Protein AF-A0A352WUK3-F1 (afdb_monomer)

Radius of gyration: 13.63 Å; Cα contacts (8 Å, |Δi|>4): 54; chains: 1; bounding box: 32×15×37 Å

Secondary structure (DSSP, 8-state):
-PPP------SPPTTSSS---EETTEEHHHHHHHHHHHHHHHHHTSTT--

Mean predicted aligned error: 2.86 Å

pLDDT: mean 95.21, std 4.99, range [71.94, 98.56]

Structure (mmCIF, N/CA/C/O backbone):
data_AF-A0A352WUK3-F1
#
_entry.id   AF-A0A352WUK3-F1
#
loop_
_atom_site.group_PDB
_atom_site.id
_atom_site.type_symbol
_atom_site.label_atom_id
_atom_site.label_alt_id
_atom_site.label_comp_id
_atom_site.label_asym_id
_atom_site.label_entity_id
_atom_site.label_seq_id
_atom_site.pdbx_PDB_ins_code
_atom_site.Cartn_x
_atom_site.Cartn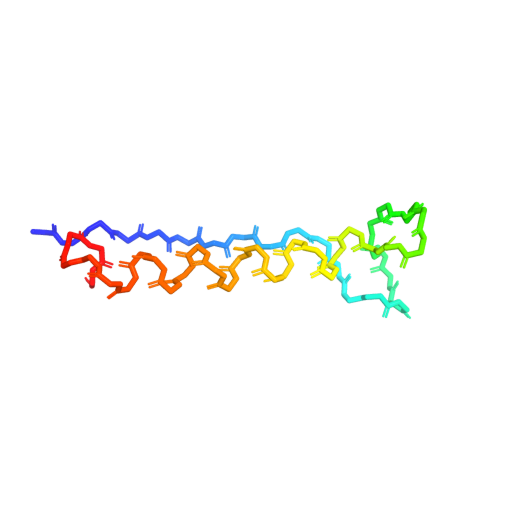_y
_atom_site.Cartn_z
_atom_site.occupancy
_atom_site.B_iso_or_equiv
_atom_site.auth_seq_id
_atom_site.auth_comp_id
_atom_site.auth_asym_id
_atom_site.auth_atom_id
_atom_site.pdbx_PDB_model_num
ATOM 1 N N . MET A 1 1 ? -17.055 -7.331 18.397 1.00 71.94 1 MET A N 1
ATOM 2 C CA . MET A 1 1 ? -15.741 -7.777 17.890 1.00 71.94 1 MET A CA 1
ATOM 3 C C . MET A 1 1 ? -15.417 -6.920 16.694 1.00 71.94 1 MET A C 1
ATOM 5 O O . MET A 1 1 ? -16.247 -6.874 15.796 1.00 71.94 1 MET A O 1
ATOM 9 N N . ALA A 1 2 ? -14.284 -6.231 16.702 1.00 79.69 2 ALA A N 1
ATOM 10 C CA . ALA A 1 2 ? -13.841 -5.517 15.515 1.00 79.69 2 ALA A CA 1
ATOM 11 C C . ALA A 1 2 ? -13.146 -6.480 14.549 1.00 79.69 2 ALA A C 1
ATOM 13 O O . ALA A 1 2 ? -12.401 -7.365 14.982 1.00 79.69 2 ALA A O 1
ATOM 14 N N . ILE A 1 3 ? -13.404 -6.320 13.255 1.00 89.00 3 ILE A N 1
ATOM 15 C CA . ILE A 1 3 ? -12.711 -7.067 12.206 1.00 89.00 3 ILE A CA 1
ATOM 16 C C . ILE A 1 3 ? -11.348 -6.408 12.001 1.00 89.00 3 ILE A C 1
ATOM 18 O O . ILE A 1 3 ? -11.275 -5.220 11.708 1.00 89.00 3 ILE A O 1
ATOM 22 N N . LYS A 1 4 ? -10.263 -7.175 12.132 1.00 91.56 4 LYS A N 1
ATOM 23 C CA . LYS A 1 4 ? -8.907 -6.681 11.867 1.00 91.56 4 LYS A CA 1
ATOM 24 C C . LYS A 1 4 ? -8.477 -7.083 10.464 1.00 91.56 4 LYS A C 1
ATOM 26 O O . LYS A 1 4 ? -8.510 -8.262 10.122 1.00 91.56 4 LYS A O 1
ATOM 31 N N . ILE A 1 5 ? -8.073 -6.095 9.670 1.00 94.50 5 ILE A N 1
ATOM 32 C CA . ILE A 1 5 ? -7.601 -6.280 8.297 1.00 94.50 5 ILE A CA 1
ATOM 33 C C . ILE A 1 5 ? -6.140 -5.848 8.229 1.00 94.50 5 ILE A C 1
ATOM 35 O O . ILE A 1 5 ? -5.802 -4.721 8.588 1.00 94.50 5 ILE A O 1
ATOM 39 N N . PHE A 1 6 ? -5.282 -6.749 7.756 1.00 96.31 6 PHE A N 1
ATOM 40 C CA . PHE A 1 6 ? -3.916 -6.421 7.370 1.00 96.31 6 PHE A CA 1
ATOM 41 C C . PHE A 1 6 ? -3.906 -6.062 5.883 1.00 96.31 6 PHE A C 1
ATOM 43 O O . PHE A 1 6 ? -4.369 -6.850 5.059 1.00 96.31 6 PHE A O 1
ATOM 50 N N . ILE A 1 7 ? -3.418 -4.868 5.551 1.00 97.50 7 ILE A N 1
ATOM 51 C CA . ILE A 1 7 ? -3.277 -4.419 4.164 1.00 97.50 7 ILE A CA 1
ATOM 52 C C . ILE A 1 7 ? -1.835 -4.683 3.750 1.00 97.50 7 ILE A C 1
ATOM 54 O O . ILE A 1 7 ? -0.929 -4.030 4.262 1.00 97.50 7 ILE A O 1
ATOM 58 N N . ASP A 1 8 ? -1.650 -5.626 2.833 1.00 97.12 8 ASP A N 1
ATOM 59 C CA . ASP A 1 8 ? -0.352 -5.946 2.246 1.00 97.12 8 ASP A CA 1
ATOM 60 C C . ASP A 1 8 ? -0.185 -5.190 0.924 1.00 97.12 8 ASP A C 1
ATOM 62 O O . ASP A 1 8 ? -0.862 -5.488 -0.064 1.00 97.12 8 ASP A O 1
ATOM 66 N N . GLN A 1 9 ? 0.662 -4.160 0.916 1.00 96.75 9 GLN A N 1
ATOM 67 C CA . GLN A 1 9 ? 1.007 -3.452 -0.314 1.00 96.75 9 GLN A CA 1
ATOM 68 C C . GLN A 1 9 ? 2.180 -4.170 -0.980 1.00 96.75 9 GLN A C 1
ATOM 70 O O . GLN A 1 9 ? 3.306 -4.122 -0.492 1.00 96.75 9 GLN A O 1
ATOM 75 N N . GLY A 1 10 ? 1.904 -4.841 -2.098 1.00 96.81 10 GLY A N 1
ATOM 76 C CA . GLY A 1 10 ? 2.924 -5.577 -2.835 1.00 96.81 10 GLY A CA 1
ATOM 77 C C . GLY A 1 10 ? 4.024 -4.676 -3.402 1.00 96.81 10 GLY A C 1
ATOM 78 O O . GLY A 1 10 ? 3.769 -3.526 -3.769 1.00 96.81 10 GLY A O 1
ATOM 79 N N . HIS A 1 11 ? 5.203 -5.281 -3.574 1.00 97.56 11 HIS A N 1
ATOM 80 C CA . HIS A 1 11 ? 6.436 -4.701 -4.124 1.00 97.56 11 HIS A CA 1
ATOM 81 C C . HIS A 1 11 ? 7.193 -3.753 -3.191 1.00 97.56 11 HIS A C 1
ATOM 83 O O . HIS A 1 11 ? 6.657 -3.176 -2.250 1.00 97.56 11 HIS A O 1
ATOM 89 N N . ASN A 1 12 ? 8.489 -3.609 -3.469 1.00 95.88 12 ASN A N 1
ATOM 90 C CA . ASN A 1 12 ? 9.350 -2.665 -2.765 1.00 95.88 12 ASN A CA 1
ATOM 91 C C . ASN A 1 12 ? 9.291 -1.280 -3.435 1.00 95.88 12 ASN A C 1
ATOM 93 O O . ASN A 1 12 ? 8.843 -1.175 -4.577 1.00 95.88 12 ASN A O 1
ATOM 97 N N . PRO A 1 13 ? 9.768 -0.208 -2.778 1.00 95.69 13 PRO A N 1
ATOM 98 C CA . PRO A 1 13 ? 9.762 1.131 -3.362 1.00 95.69 13 PRO A CA 1
ATOM 99 C C . PRO A 1 13 ? 10.469 1.210 -4.724 1.00 95.69 13 PRO A C 1
ATOM 101 O O . PRO A 1 13 ? 11.476 0.530 -4.957 1.00 95.69 13 PRO A O 1
ATOM 104 N N . THR A 1 14 ? 9.991 2.096 -5.599 1.00 95.44 14 THR A N 1
ATOM 105 C CA . THR A 1 14 ? 10.656 2.435 -6.865 1.00 95.44 14 THR A CA 1
ATOM 106 C C . THR A 1 14 ? 12.142 2.731 -6.649 1.00 95.44 14 THR A C 1
ATOM 108 O O . THR A 1 14 ? 12.522 3.442 -5.719 1.00 95.44 14 THR A O 1
ATOM 111 N N . GLY A 1 15 ? 13.001 2.182 -7.513 1.00 92.62 15 GLY A N 1
ATOM 112 C CA . GLY A 1 15 ? 14.458 2.333 -7.412 1.00 92.62 15 GLY A CA 1
ATOM 113 C C . GLY A 1 15 ? 15.150 1.330 -6.479 1.00 92.62 15 GLY A C 1
ATOM 114 O O . GLY A 1 15 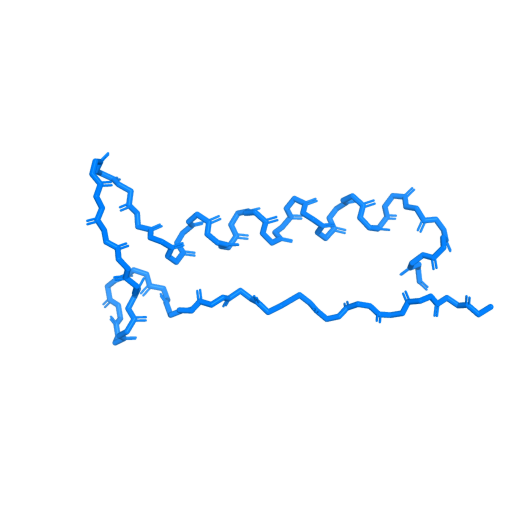? 16.364 1.407 -6.306 1.00 92.62 15 GLY A O 1
ATOM 115 N N . THR A 1 16 ? 14.411 0.375 -5.905 1.00 95.31 16 THR A N 1
ATOM 116 C CA . THR A 1 16 ? 14.962 -0.745 -5.122 1.00 95.31 16 THR A CA 1
ATOM 117 C C . THR A 1 16 ? 14.805 -2.086 -5.855 1.00 95.31 16 THR A C 1
ATOM 119 O O . THR A 1 16 ? 14.331 -2.137 -6.990 1.00 95.31 16 THR A O 1
ATOM 122 N N . ASN A 1 17 ? 15.223 -3.191 -5.228 1.00 94.12 17 ASN A N 1
ATOM 123 C CA . ASN A 1 17 ? 15.016 -4.533 -5.779 1.00 94.12 17 ASN A CA 1
ATOM 124 C C . ASN A 1 17 ? 13.522 -4.885 -5.781 1.00 94.12 17 ASN A C 1
ATOM 126 O O .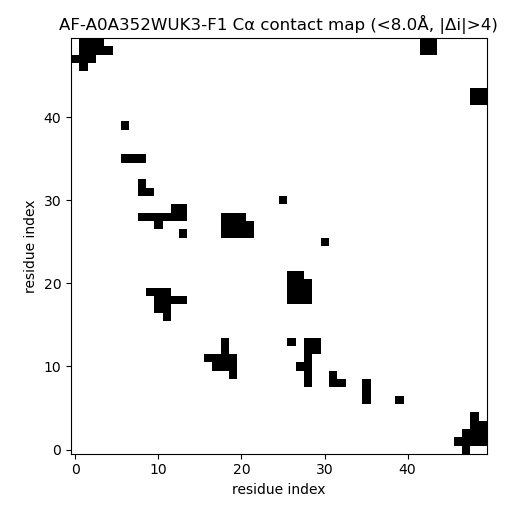 ASN A 1 17 ? 12.873 -4.731 -4.755 1.00 94.12 17 ASN A O 1
ATOM 130 N N . TYR A 1 18 ? 13.003 -5.445 -6.875 1.00 93.69 18 TYR A N 1
ATOM 131 C CA . TYR A 1 18 ? 11.597 -5.868 -7.022 1.00 93.69 18 TYR A CA 1
ATOM 132 C C . TYR A 1 18 ? 10.543 -4.737 -6.882 1.00 93.69 18 TYR A C 1
ATOM 134 O O . TYR A 1 18 ? 9.612 -4.873 -6.083 1.00 93.69 18 TYR A O 1
ATOM 142 N N . PRO A 1 19 ? 10.630 -3.642 -7.669 1.00 95.44 19 PRO A N 1
ATOM 143 C CA . PRO A 1 19 ? 9.713 -2.500 -7.565 1.00 95.44 19 PRO A CA 1
ATOM 144 C C . PRO A 1 19 ? 8.340 -2.714 -8.232 1.00 95.44 19 PRO A C 1
ATOM 146 O O . PRO A 1 19 ? 7.487 -1.829 -8.167 1.00 95.44 19 PRO A O 1
ATOM 149 N N . GLY A 1 20 ? 8.131 -3.872 -8.868 1.00 97.50 20 GLY A N 1
ATOM 150 C CA . GLY A 1 20 ? 6.918 -4.195 -9.624 1.00 97.50 20 GLY A CA 1
ATOM 151 C C . GLY A 1 20 ?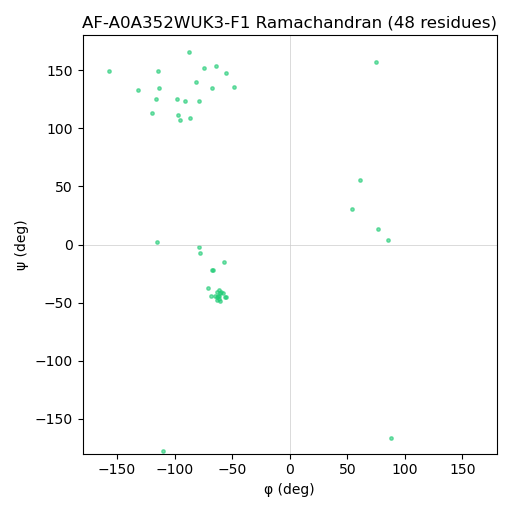 6.981 -3.745 -11.084 1.00 97.50 20 GLY A C 1
ATOM 152 O O . GLY A 1 20 ? 8.057 -3.452 -11.612 1.00 97.50 20 GLY A O 1
ATOM 153 N N . ALA A 1 21 ? 5.827 -3.746 -11.748 1.00 97.94 21 ALA A N 1
ATOM 154 C CA . ALA A 1 21 ? 5.678 -3.286 -13.121 1.00 97.94 21 ALA A CA 1
ATOM 155 C C . ALA A 1 21 ? 5.726 -1.752 -13.227 1.00 97.94 21 ALA A C 1
ATOM 157 O O . ALA A 1 21 ? 5.302 -1.028 -12.325 1.00 97.94 21 ALA A O 1
ATOM 158 N N . SER A 1 22 ? 6.172 -1.259 -14.383 1.00 97.06 22 SER A N 1
ATOM 159 C CA . SER 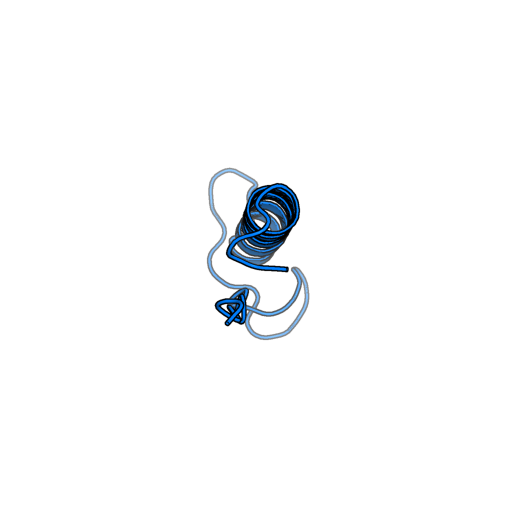A 1 22 ? 6.133 0.166 -14.723 1.00 97.06 22 SER A CA 1
ATOM 160 C C . SER A 1 22 ? 5.555 0.355 -16.122 1.00 97.06 22 SER A C 1
ATOM 162 O O . SER A 1 22 ? 5.963 -0.321 -17.068 1.00 97.06 22 SER A O 1
ATOM 164 N N . ALA A 1 23 ? 4.612 1.284 -16.266 1.00 97.75 23 ALA A N 1
ATOM 165 C CA . ALA A 1 23 ? 4.001 1.642 -17.546 1.00 97.75 23 ALA A CA 1
ATOM 166 C C . ALA A 1 23 ? 3.419 3.059 -17.487 1.00 97.75 23 ALA A C 1
ATOM 168 O O . ALA A 1 23 ? 2.970 3.503 -16.436 1.00 97.75 23 ALA A O 1
ATOM 169 N N . ASN A 1 24 ? 3.396 3.772 -18.618 1.00 97.56 24 A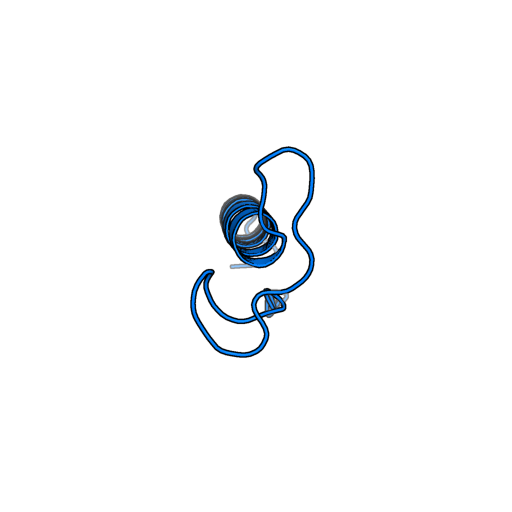SN A N 1
ATOM 170 C CA . ASN A 1 24 ? 2.770 5.100 -18.741 1.00 97.56 24 ASN A CA 1
ATOM 171 C C . ASN A 1 24 ? 3.256 6.143 -17.709 1.00 97.56 24 ASN A C 1
ATOM 173 O O . ASN A 1 24 ? 2.495 7.018 -17.306 1.00 97.56 24 ASN A O 1
ATOM 177 N N . GLY A 1 25 ? 4.515 6.046 -17.268 1.00 96.38 25 GLY A N 1
ATOM 178 C CA . GLY A 1 25 ? 5.077 6.938 -16.246 1.00 96.38 25 GLY A CA 1
ATOM 179 C C . GLY A 1 25 ? 4.631 6.634 -14.811 1.00 96.38 25 GLY A C 1
ATOM 180 O O . GLY A 1 25 ? 4.853 7.461 -13.934 1.00 96.38 25 GLY A O 1
ATOM 181 N N . LEU A 1 26 ? 4.020 5.471 -14.568 1.00 97.69 26 LEU A N 1
ATOM 182 C CA . LEU A 1 26 ? 3.603 5.002 -13.248 1.00 97.69 26 LEU A CA 1
ATOM 183 C C . LEU A 1 26 ? 4.389 3.754 -12.841 1.00 97.69 26 LEU A C 1
ATOM 185 O O . LEU A 1 26 ? 4.746 2.936 -13.694 1.00 97.69 26 LEU A O 1
ATOM 189 N N . ASN A 1 27 ? 4.594 3.592 -11.533 1.00 98.12 27 ASN A N 1
ATOM 190 C CA . ASN A 1 27 ? 5.162 2.392 -10.926 1.00 98.12 27 ASN A CA 1
ATOM 191 C C . ASN A 1 27 ? 4.108 1.692 -10.069 1.00 98.12 27 ASN A C 1
ATOM 193 O O . ASN A 1 27 ? 3.418 2.327 -9.270 1.00 98.12 27 ASN A O 1
ATOM 197 N N . GLU A 1 28 ? 4.010 0.376 -10.213 1.00 98.31 28 GLU A N 1
ATOM 198 C CA . GLU A 1 28 ? 3.071 -0.458 -9.467 1.00 98.31 28 GLU A CA 1
ATOM 199 C C . GLU A 1 28 ? 3.217 -0.283 -7.951 1.00 98.31 28 GLU A C 1
ATOM 201 O O . GLU A 1 28 ? 2.216 -0.087 -7.266 1.00 98.31 28 GLU A O 1
ATOM 206 N N . SER A 1 29 ? 4.446 -0.281 -7.426 1.00 97.94 29 SER A N 1
ATOM 207 C CA . SER A 1 29 ? 4.714 -0.092 -5.992 1.00 97.94 29 SER A CA 1
ATOM 208 C C . SER A 1 29 ? 4.161 1.225 -5.438 1.00 97.94 29 SER A C 1
ATOM 210 O O . SER A 1 29 ? 3.573 1.249 -4.356 1.00 97.94 29 SER A O 1
ATOM 212 N N . GLU A 1 30 ? 4.291 2.323 -6.183 1.00 98.19 30 GLU A N 1
ATOM 213 C CA . GLU A 1 30 ? 3.766 3.637 -5.789 1.00 98.19 30 GLU A CA 1
ATOM 214 C C . GLU A 1 30 ? 2.236 3.656 -5.798 1.00 98.19 30 GLU A C 1
ATOM 216 O O . GLU A 1 30 ? 1.613 4.148 -4.852 1.00 98.19 30 GLU A O 1
ATOM 221 N N . VAL A 1 31 ? 1.628 3.086 -6.843 1.00 98.00 31 VAL A N 1
ATOM 222 C CA . VAL A 1 31 ? 0.168 2.989 -6.969 1.00 98.00 31 VAL A CA 1
ATOM 223 C C . VAL A 1 31 ? -0.407 2.117 -5.850 1.00 98.00 31 VAL A C 1
ATOM 225 O O . VAL A 1 31 ? -1.336 2.541 -5.162 1.00 98.00 31 VAL A O 1
ATOM 228 N N . ASN A 1 32 ? 0.176 0.941 -5.604 1.00 97.69 32 ASN A N 1
ATOM 229 C CA . ASN A 1 32 ? -0.246 0.021 -4.547 1.00 97.69 32 ASN A CA 1
ATOM 230 C C . ASN A 1 32 ? -0.144 0.660 -3.159 1.00 97.69 32 ASN A C 1
ATOM 232 O O . ASN A 1 32 ? -1.063 0.521 -2.347 1.00 97.69 32 ASN A O 1
ATOM 236 N N . TYR A 1 33 ? 0.936 1.401 -2.891 1.00 97.75 33 TYR A N 1
ATOM 237 C CA . TYR A 1 33 ? 1.092 2.120 -1.631 1.00 97.75 33 TYR A CA 1
ATOM 238 C C . TYR A 1 33 ? -0.029 3.148 -1.426 1.00 97.75 33 TYR A C 1
ATOM 240 O O . TYR A 1 33 ? -0.678 3.148 -0.378 1.00 97.75 33 TYR A O 1
ATOM 248 N N . GLN A 1 34 ? -0.322 3.978 -2.434 1.00 98.31 34 GLN A N 1
ATOM 249 C CA . GLN A 1 34 ? -1.391 4.981 -2.344 1.00 98.31 34 GLN A CA 1
ATOM 250 C C . GLN A 1 34 ? -2.777 4.350 -2.172 1.00 98.31 34 GLN A C 1
ATOM 252 O O . GLN A 1 34 ? -3.531 4.762 -1.289 1.00 98.31 34 GLN A O 1
ATOM 257 N N . VAL A 1 35 ? -3.098 3.311 -2.950 1.00 98.31 35 VAL A N 1
ATOM 258 C CA . VAL A 1 35 ? -4.358 2.562 -2.812 1.00 98.31 35 VAL A CA 1
ATOM 259 C C . VAL A 1 35 ? -4.481 1.954 -1.413 1.00 98.31 35 VAL A C 1
ATOM 261 O O . VAL A 1 35 ? -5.547 2.028 -0.800 1.00 98.31 35 VAL A O 1
ATOM 264 N N . GLY A 1 36 ? -3.391 1.412 -0.864 1.00 98.31 36 GLY A N 1
ATOM 265 C CA . GLY A 1 36 ? -3.357 0.877 0.495 1.00 98.31 36 GLY A CA 1
ATOM 266 C C . GLY A 1 36 ? -3.648 1.932 1.567 1.00 98.31 36 GLY A C 1
ATOM 267 O O . GLY A 1 36 ? -4.375 1.651 2.520 1.00 98.31 36 GLY A O 1
ATOM 268 N N . ILE A 1 37 ? -3.133 3.153 1.401 1.00 98.50 37 ILE A N 1
ATOM 269 C CA . ILE A 1 37 ? -3.439 4.284 2.288 1.00 98.50 37 ILE A CA 1
ATOM 270 C C . ILE A 1 37 ? -4.918 4.673 2.194 1.00 98.50 37 ILE A C 1
ATOM 272 O O . ILE A 1 37 ? -5.565 4.827 3.229 1.00 98.50 37 ILE A O 1
ATOM 276 N N . TYR A 1 38 ? -5.482 4.756 0.986 1.00 98.56 38 TYR A N 1
ATOM 277 C CA . TYR A 1 38 ? -6.907 5.056 0.813 1.00 98.56 38 TYR A CA 1
ATOM 278 C C . TYR A 1 38 ? -7.801 3.993 1.450 1.00 98.56 38 TYR A C 1
ATOM 280 O O . TYR A 1 38 ? -8.742 4.331 2.167 1.00 98.56 38 TYR A O 1
ATOM 288 N N . LEU A 1 39 ? -7.483 2.709 1.262 1.00 98.12 39 LEU A N 1
ATOM 289 C CA . LEU A 1 39 ? -8.222 1.623 1.900 1.00 98.12 39 LEU A CA 1
ATOM 290 C C . LEU A 1 39 ? -8.126 1.701 3.428 1.00 98.12 39 LEU A C 1
ATOM 292 O O . LEU A 1 39 ? -9.140 1.564 4.108 1.00 98.12 39 LEU A O 1
ATOM 296 N N . ARG A 1 40 ? -6.933 1.960 3.975 1.00 97.44 40 ARG A N 1
ATOM 297 C CA . ARG A 1 40 ? -6.738 2.140 5.419 1.00 97.44 40 ARG A CA 1
ATOM 298 C C . ARG A 1 40 ? -7.639 3.243 5.971 1.00 97.44 40 ARG A C 1
ATOM 300 O O . ARG A 1 40 ? -8.239 3.057 7.024 1.00 97.44 40 ARG A O 1
ATOM 307 N N . ASP A 1 41 ? -7.720 4.376 5.285 1.00 97.69 41 ASP A N 1
ATOM 308 C CA . ASP A 1 41 ? -8.488 5.528 5.757 1.00 97.69 41 ASP A CA 1
ATOM 309 C C . ASP A 1 41 ? -10.002 5.267 5.678 1.00 97.69 41 ASP A C 1
ATOM 311 O O . ASP A 1 41 ? -10.730 5.608 6.610 1.00 97.69 41 ASP A O 1
ATOM 315 N N . LEU A 1 42 ? -10.466 4.565 4.637 1.00 97.38 42 LEU A N 1
ATOM 316 C CA . LEU A 1 42 ? -11.849 4.086 4.547 1.00 97.38 42 LEU A CA 1
ATOM 317 C C . LEU A 1 42 ? -12.195 3.121 5.688 1.00 97.38 42 LEU A C 1
ATOM 319 O O . LEU A 1 42 ? -13.222 3.295 6.339 1.00 97.38 42 LEU A O 1
ATOM 323 N N . LEU A 1 43 ? -11.335 2.137 5.964 1.00 96.38 43 LEU A N 1
ATOM 324 C CA . LEU A 1 43 ? -11.557 1.174 7.047 1.00 96.38 43 LEU A CA 1
ATOM 325 C C . LEU A 1 43 ? -11.581 1.857 8.420 1.00 96.38 43 LEU A C 1
ATOM 327 O O . LEU A 1 43 ? -12.457 1.559 9.221 1.00 96.38 43 LEU A O 1
ATOM 331 N N . ARG A 1 44 ? -10.688 2.825 8.663 1.00 94.31 44 ARG A N 1
ATOM 332 C CA . ARG A 1 44 ? -10.659 3.615 9.909 1.00 94.31 44 ARG A CA 1
ATOM 333 C C . ARG A 1 44 ? -11.871 4.526 10.100 1.00 94.31 44 ARG A C 1
ATOM 335 O O . ARG A 1 44 ? -12.175 4.956 11.206 1.00 94.31 44 ARG A O 1
ATOM 342 N N . SER A 1 45 ? -12.566 4.871 9.019 1.00 95.88 45 SER A N 1
ATOM 343 C CA . SER A 1 45 ? -13.800 5.656 9.116 1.00 95.88 45 SER A CA 1
ATOM 344 C C . SER A 1 45 ? -15.014 4.826 9.553 1.00 95.88 45 SER A C 1
ATOM 346 O O . SER A 1 45 ? -16.080 5.387 9.806 1.00 95.88 45 SER A O 1
ATOM 348 N N . ASP A 1 46 ? -14.871 3.500 9.656 1.00 95.12 46 ASP A N 1
ATOM 349 C CA . ASP A 1 46 ? -15.960 2.570 9.921 1.00 95.12 46 ASP A CA 1
ATOM 350 C C . ASP A 1 46 ? -15.723 1.784 11.230 1.00 95.12 46 ASP A C 1
ATOM 352 O O . ASP A 1 46 ? -14.847 0.917 11.285 1.00 95.12 46 ASP A O 1
ATOM 356 N N . PRO A 1 47 ? -16.547 2.005 12.279 1.00 93.12 47 PRO A N 1
ATOM 357 C CA . PRO A 1 47 ? -16.399 1.365 13.592 1.00 93.12 47 PRO A CA 1
ATOM 358 C C . PRO A 1 47 ? -16.403 -0.168 13.588 1.00 93.12 47 PRO A C 1
ATOM 360 O O . PRO A 1 47 ? -16.044 -0.791 14.587 1.00 93.12 47 PRO A O 1
ATOM 363 N N . ARG A 1 48 ? -16.830 -0.808 12.492 1.00 93.75 48 ARG A N 1
ATOM 364 C CA . ARG A 1 48 ? -16.754 -2.268 12.340 1.00 93.75 48 ARG A CA 1
ATOM 365 C C . ARG A 1 48 ? -15.306 -2.770 12.249 1.00 93.75 48 ARG A C 1
ATOM 367 O O . A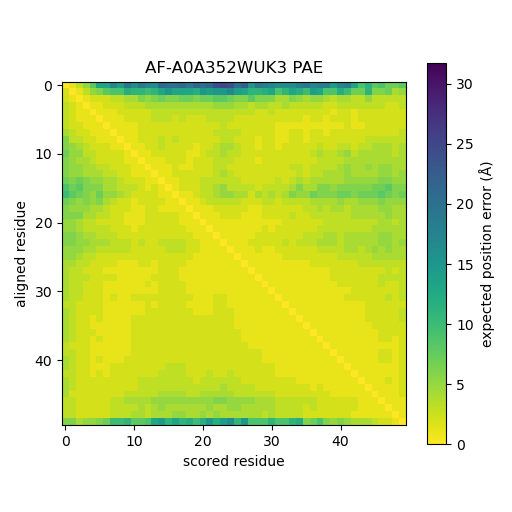RG A 1 48 ? -15.073 -3.950 12.534 1.00 93.75 48 ARG A O 1
ATOM 374 N N . PHE A 1 49 ? -14.361 -1.904 11.874 1.00 93.69 49 PHE A N 1
ATOM 375 C CA . PHE A 1 49 ? -12.956 -2.240 11.614 1.00 93.69 49 PHE A CA 1
ATOM 376 C C . PHE A 1 49 ? -11.945 -1.593 12.587 1.00 93.69 49 PHE A C 1
ATOM 378 O O . PHE A 1 49 ? -10.743 -1.820 12.436 1.00 93.69 49 PHE A O 1
ATOM 385 N N . GLU A 1 50 ? -12.409 -0.838 13.594 1.00 81.06 50 GLU A N 1
ATOM 386 C CA . GLU A 1 50 ? -11.564 -0.132 14.585 1.00 81.06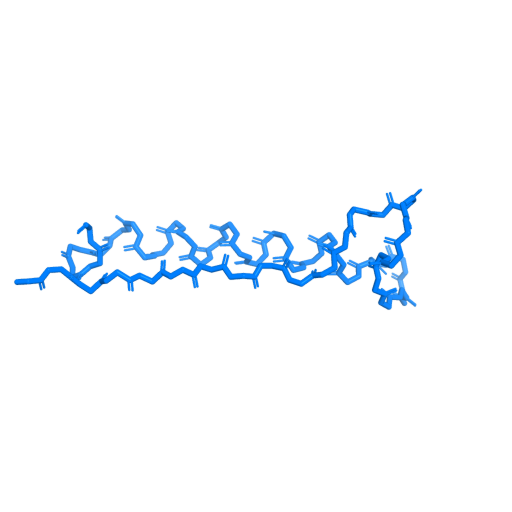 50 GLU A CA 1
ATOM 387 C C . GLU A 1 50 ? -10.778 -1.033 15.545 1.00 81.06 50 GLU A C 1
ATOM 389 O O . GLU A 1 50 ? -11.262 -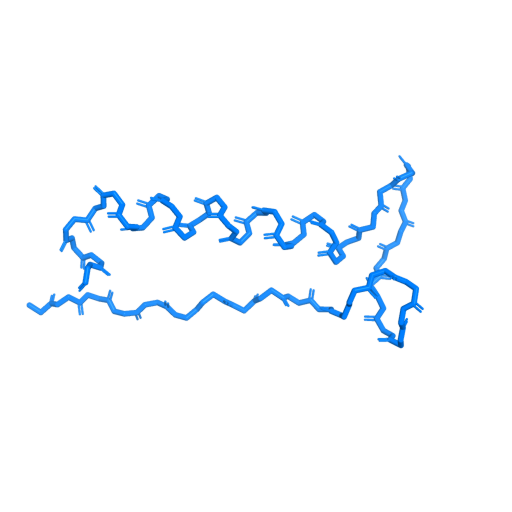2.096 15.995 1.00 81.06 50 GLU A O 1
#

Sequence (50 aa):
MAIKIFIDQGHNPTGTNYPGASANGLNESEVNYQVGIYLRDLLRSDPRFE

Foldseek 3Di:
DADEDDQDQDADPPPDPGQCDDDPNDTSSVVSVVVSVVVVVVLVVDPSHD

Solvent-accessible surface area (backbone atoms only — not comparable to full-atom values): 3059 Å² total; per-residue (Å²): 134,55,51,84,82,87,82,82,56,62,56,33,58,76,96,51,78,64,23,64,59,71,58,98,94,44,45,44,16,59,52,35,46,53,52,46,51,54,51,50,54,55,43,68,74,35,80,63,43,93